Protein AF-A0A536X395-F1 (afdb_monomer)

Secondary structure (DSSP, 8-state):
--HHHHHHHHHHHHHHHHHHHHHHHHHHHTTTSTTPPPP----------

Sequence (49 aa):
MSSSALLSLGTRAMFANYAALQTTGNNIANVNTAGYSRQSVELETAGGQ

Radius of gyration: 15.32 Å; Cα contacts (8 Å, |Δi|>4): 13; chains: 1; bounding box: 41×8×38 Å

pLDDT: mean 92.96, std 9.05, range [56.31, 98.56]

Mean predicted aligned error: 4.25 Å

Structure (mmCIF, N/CA/C/O backbone):
data_AF-A0A536X395-F1
#
_entry.id   AF-A0A536X395-F1
#
loop_
_atom_site.group_PDB
_atom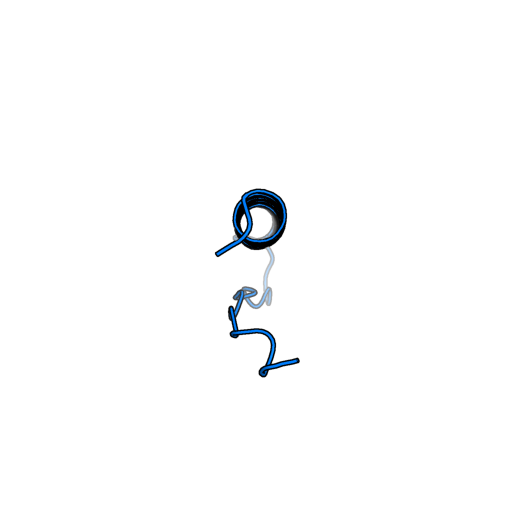_site.id
_atom_site.type_symbol
_atom_site.label_atom_id
_atom_site.label_alt_id
_atom_site.label_comp_id
_atom_site.label_asym_id
_atom_site.label_entity_id
_atom_site.label_seq_id
_atom_site.pdbx_PDB_ins_code
_atom_site.Cartn_x
_atom_site.Cartn_y
_atom_site.Cartn_z
_atom_site.occupancy
_atom_site.B_iso_or_equiv
_atom_site.auth_seq_id
_atom_site.auth_comp_id
_atom_site.auth_asym_id
_atom_site.auth_atom_id
_atom_site.pdbx_PDB_model_num
ATOM 1 N N . MET A 1 1 ? 19.945 -4.739 -20.803 1.00 61.62 1 MET A N 1
ATOM 2 C CA . MET A 1 1 ? 19.204 -3.821 -19.912 1.00 61.62 1 MET A CA 1
ATOM 3 C C . MET A 1 1 ? 20.208 -2.932 -19.202 1.00 61.62 1 MET A C 1
ATOM 5 O O . MET A 1 1 ? 21.113 -3.467 -18.580 1.00 61.62 1 MET A O 1
ATOM 9 N N . SER A 1 2 ? 20.119 -1.610 -19.361 1.00 81.50 2 SER A N 1
ATOM 10 C CA . SER A 1 2 ? 21.039 -0.681 -18.689 1.00 81.50 2 SER A CA 1
ATOM 11 C C . SER A 1 2 ? 20.828 -0.731 -17.170 1.00 81.50 2 SER A C 1
ATOM 13 O O . SER A 1 2 ? 19.688 -0.836 -16.716 1.00 81.50 2 SER A O 1
ATOM 15 N N . SER A 1 3 ? 21.900 -0.636 -16.383 1.00 84.31 3 SER A N 1
ATOM 16 C CA . SER A 1 3 ? 21.848 -0.573 -14.913 1.00 84.31 3 SER A CA 1
ATOM 17 C C . SER A 1 3 ? 20.926 0.546 -14.407 1.00 84.31 3 SER A C 1
ATOM 19 O O . SER A 1 3 ? 20.216 0.366 -13.419 1.00 84.31 3 SER A O 1
ATOM 21 N N . SER A 1 4 ? 20.838 1.661 -15.137 1.00 89.00 4 SER A N 1
ATOM 22 C CA . SER A 1 4 ? 19.910 2.763 -14.849 1.00 89.00 4 SER A CA 1
ATOM 23 C C . SER A 1 4 ? 18.434 2.361 -14.973 1.00 89.00 4 SER A C 1
ATOM 25 O O . SER A 1 4 ? 17.602 2.834 -14.202 1.00 89.00 4 SER A O 1
ATOM 27 N N . ALA A 1 5 ? 18.098 1.465 -15.910 1.00 88.62 5 ALA A N 1
ATOM 28 C CA . ALA A 1 5 ? 16.728 0.982 -16.093 1.00 88.62 5 ALA A CA 1
ATOM 29 C C . ALA A 1 5 ? 16.294 0.066 -14.937 1.00 88.62 5 ALA A C 1
ATOM 31 O O . ALA A 1 5 ? 15.163 0.162 -14.466 1.00 88.62 5 ALA A O 1
ATOM 32 N N . LEU A 1 6 ? 17.207 -0.774 -14.438 1.00 91.25 6 LEU A N 1
ATOM 33 C CA . LEU A 1 6 ? 16.963 -1.618 -13.264 1.00 91.25 6 LEU A CA 1
ATOM 34 C C . LEU A 1 6 ? 16.807 -0.786 -11.988 1.00 91.25 6 LEU A C 1
ATOM 36 O O . LEU A 1 6 ? 15.895 -1.042 -11.205 1.00 91.25 6 LEU A O 1
ATOM 40 N N . LEU A 1 7 ? 17.647 0.236 -11.799 1.00 94.25 7 LEU A N 1
ATOM 41 C CA . LEU A 1 7 ? 17.518 1.148 -10.663 1.00 94.25 7 LEU A CA 1
ATOM 42 C C . LEU A 1 7 ? 16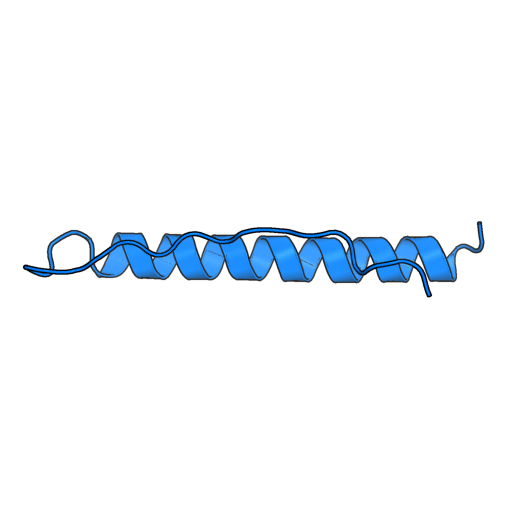.171 1.882 -10.689 1.00 94.25 7 LEU A C 1
ATOM 44 O O . LEU A 1 7 ? 15.467 1.897 -9.684 1.00 94.25 7 LEU A O 1
ATOM 48 N N . SER A 1 8 ? 15.777 2.422 -11.847 1.00 9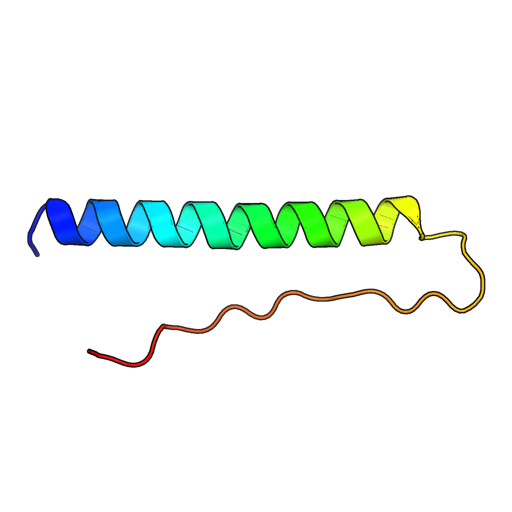2.06 8 SER A N 1
ATOM 49 C CA . SER A 1 8 ? 14.481 3.093 -12.011 1.00 92.06 8 SER A CA 1
ATOM 50 C C . SER A 1 8 ? 13.302 2.163 -11.700 1.00 92.06 8 SER A C 1
ATOM 52 O O . SER A 1 8 ? 12.362 2.567 -11.012 1.00 92.06 8 SER A O 1
ATOM 54 N N . LEU A 1 9 ? 13.370 0.901 -12.139 1.00 92.06 9 LEU A N 1
ATOM 55 C CA . LEU A 1 9 ? 12.371 -0.114 -11.804 1.00 92.06 9 LEU A CA 1
ATOM 56 C C . LEU A 1 9 ? 12.315 -0.381 -10.293 1.00 92.06 9 LEU A C 1
ATOM 58 O O . LEU A 1 9 ? 11.228 -0.384 -9.719 1.00 92.06 9 LEU A O 1
ATOM 62 N N . GLY A 1 10 ? 13.469 -0.553 -9.643 1.00 93.88 10 GLY A N 1
ATOM 63 C CA . GLY A 1 10 ? 13.551 -0.760 -8.195 1.00 93.88 10 GLY A CA 1
ATOM 64 C C . GLY A 1 10 ? 12.970 0.413 -7.402 1.00 93.88 10 GLY A C 1
ATOM 65 O O . GLY A 1 10 ? 12.197 0.210 -6.468 1.00 93.88 10 GLY A O 1
ATOM 66 N N . THR A 1 11 ? 13.259 1.647 -7.818 1.00 95.19 11 THR A N 1
ATOM 67 C CA . THR A 1 11 ? 12.680 2.855 -7.216 1.00 95.19 11 THR A CA 1
ATOM 68 C C . THR A 1 11 ? 11.156 2.890 -7.363 1.00 95.19 11 THR A C 1
ATOM 70 O O . THR A 1 11 ? 10.456 3.152 -6.386 1.00 95.19 11 THR A O 1
ATOM 73 N N . ARG A 1 12 ? 10.615 2.571 -8.548 1.00 94.75 12 ARG A N 1
ATOM 74 C CA . ARG A 1 12 ? 9.157 2.487 -8.766 1.00 94.75 12 ARG A CA 1
ATOM 75 C C . ARG A 1 12 ? 8.512 1.409 -7.894 1.00 94.75 12 ARG A C 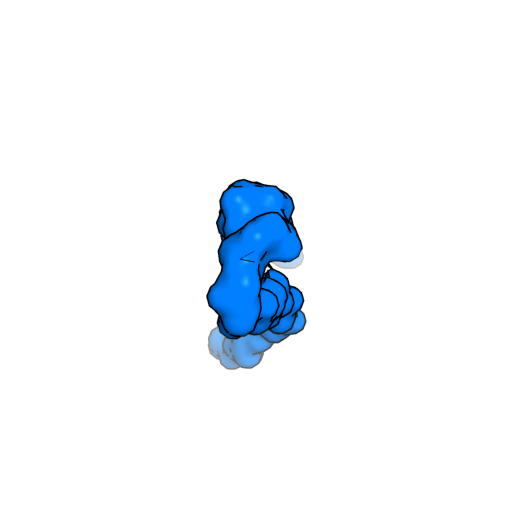1
ATOM 77 O O . ARG A 1 12 ? 7.483 1.664 -7.275 1.00 94.75 12 ARG A O 1
ATOM 84 N N . ALA A 1 13 ? 9.140 0.238 -7.795 1.00 95.31 13 ALA A N 1
ATOM 85 C CA . ALA A 1 13 ? 8.671 -0.844 -6.936 1.00 95.31 13 ALA A CA 1
ATOM 86 C C . ALA A 1 13 ? 8.666 -0.437 -5.453 1.00 95.31 13 ALA A C 1
ATOM 88 O O . ALA A 1 13 ? 7.727 -0.761 -4.726 1.00 95.31 13 ALA A O 1
ATOM 89 N N . MET A 1 14 ? 9.677 0.309 -5.000 1.00 96.88 14 MET A N 1
ATOM 90 C CA . MET A 1 14 ? 9.736 0.810 -3.626 1.00 96.88 14 MET A CA 1
ATOM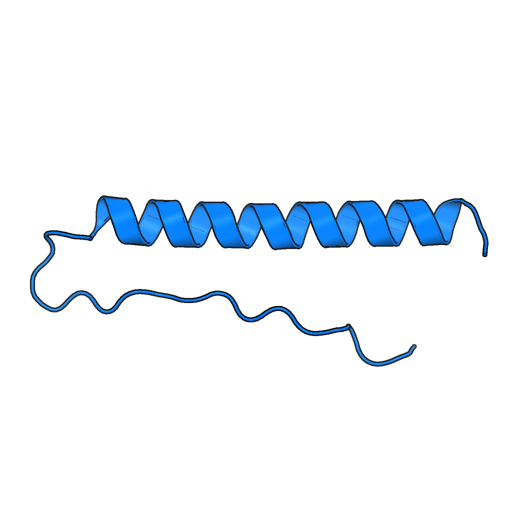 91 C C . MET A 1 14 ? 8.576 1.768 -3.330 1.00 96.88 14 MET A C 1
ATOM 93 O O . MET A 1 14 ? 7.880 1.589 -2.330 1.00 96.88 14 MET A O 1
ATOM 97 N N . PHE A 1 15 ? 8.297 2.714 -4.229 1.00 96.94 15 PHE A N 1
ATOM 98 C CA . PHE A 1 15 ? 7.161 3.625 -4.072 1.00 96.94 15 PHE A CA 1
ATOM 99 C C . PHE A 1 15 ? 5.806 2.908 -4.103 1.00 96.94 15 PHE A C 1
ATOM 101 O O . PHE A 1 15 ? 4.936 3.230 -3.295 1.00 96.94 15 PHE A O 1
ATOM 108 N N . ALA A 1 16 ? 5.637 1.906 -4.969 1.00 97.19 16 ALA A N 1
ATOM 109 C CA . ALA A 1 16 ? 4.428 1.083 -5.009 1.00 97.19 16 ALA A CA 1
ATOM 110 C C . ALA A 1 16 ? 4.172 0.370 -3.667 1.00 97.19 16 ALA A C 1
ATOM 112 O O . ALA A 1 16 ? 3.066 0.417 -3.129 1.00 97.19 16 ALA A O 1
ATOM 113 N N . ASN A 1 17 ? 5.213 -0.225 -3.077 1.00 97.62 17 ASN A N 1
ATOM 114 C CA . ASN A 1 17 ? 5.110 -0.862 -1.762 1.00 97.62 17 ASN A CA 1
ATOM 115 C C . ASN A 1 17 ? 4.859 0.155 -0.643 1.00 97.62 17 ASN A C 1
ATOM 117 O O . ASN A 1 17 ? 4.071 -0.108 0.264 1.00 97.62 17 ASN A O 1
ATOM 121 N N . TYR A 1 18 ? 5.485 1.331 -0.712 1.00 98.06 18 TYR A N 1
ATOM 122 C CA . TYR A 1 18 ? 5.228 2.399 0.249 1.00 98.06 18 TYR A CA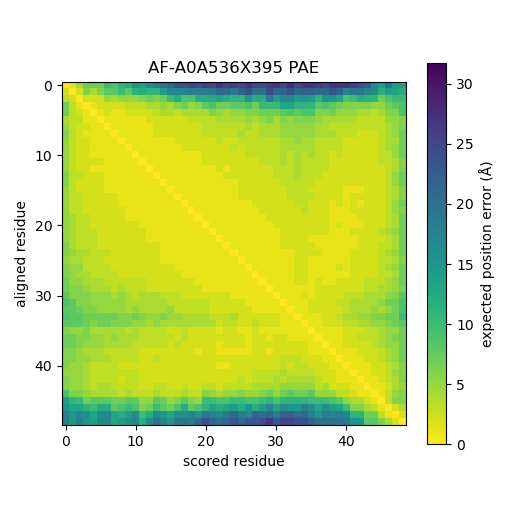 1
ATOM 123 C C . TYR A 1 18 ? 3.754 2.829 0.233 1.00 98.06 18 TYR A C 1
ATOM 125 O O . TYR A 1 18 ? 3.142 2.940 1.295 1.00 98.06 18 TYR A O 1
ATOM 133 N N . ALA A 1 19 ? 3.152 2.981 -0.950 1.00 97.88 19 ALA A N 1
ATOM 134 C CA . ALA A 1 19 ? 1.726 3.273 -1.082 1.00 97.88 19 ALA A CA 1
ATOM 135 C C . ALA A 1 19 ? 0.851 2.167 -0.460 1.00 97.88 19 ALA A C 1
ATOM 137 O O . ALA A 1 19 ? -0.055 2.469 0.316 1.00 97.88 19 ALA A O 1
ATOM 138 N N . ALA A 1 20 ? 1.169 0.891 -0.708 1.00 98.25 20 ALA A N 1
ATOM 139 C CA . ALA A 1 20 ? 0.455 -0.238 -0.104 1.00 98.25 20 ALA A CA 1
ATOM 140 C C . ALA A 1 20 ? 0.518 -0.234 1.437 1.00 98.25 20 ALA A C 1
ATOM 142 O O . ALA A 1 20 ? -0.494 -0.475 2.108 1.00 98.25 20 ALA A O 1
ATOM 143 N N . LEU A 1 21 ? 1.678 0.096 2.016 1.00 98.38 21 LEU A N 1
ATOM 144 C CA . LEU A 1 21 ? 1.837 0.233 3.467 1.00 98.38 21 LEU A CA 1
ATOM 145 C C . LEU A 1 21 ? 1.018 1.400 4.025 1.00 98.38 21 LEU A C 1
ATOM 147 O O . LEU A 1 21 ? 0.374 1.249 5.063 1.00 98.38 21 LEU A O 1
ATOM 151 N N . GLN A 1 22 ? 0.992 2.541 3.332 1.00 98.56 22 GLN A N 1
ATOM 152 C CA . GLN A 1 22 ? 0.176 3.689 3.734 1.00 98.56 22 GLN A CA 1
ATOM 153 C C . GLN A 1 22 ? -1.318 3.348 3.722 1.00 98.56 22 GLN A C 1
ATOM 155 O O . GLN A 1 22 ? -2.018 3.628 4.695 1.00 98.56 22 GLN A O 1
ATOM 160 N N . THR A 1 23 ? -1.814 2.693 2.671 1.00 98.31 23 THR A N 1
ATOM 161 C CA . THR A 1 23 ? -3.210 2.233 2.608 1.00 98.31 23 THR A CA 1
ATOM 162 C C . THR A 1 23 ? -3.529 1.245 3.729 1.00 98.31 23 THR A C 1
ATOM 164 O O . THR A 1 23 ? -4.565 1.358 4.383 1.00 9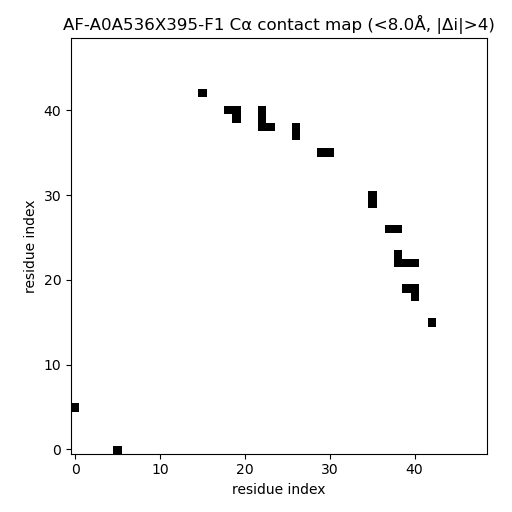8.31 23 THR A O 1
ATOM 167 N N . THR A 1 24 ? -2.611 0.323 4.018 1.00 98.25 24 THR A N 1
ATOM 168 C CA . THR A 1 24 ? -2.751 -0.615 5.141 1.00 98.25 24 THR A CA 1
ATOM 169 C C . THR A 1 24 ? -2.844 0.122 6.478 1.00 98.25 24 THR A C 1
ATOM 171 O O . THR A 1 24 ? -3.747 -0.157 7.266 1.00 98.25 24 THR A O 1
ATOM 174 N N . GLY A 1 25 ? -1.969 1.102 6.722 1.00 98.38 25 GLY A N 1
ATOM 175 C CA . GLY A 1 25 ? -1.997 1.919 7.936 1.00 98.38 25 GLY A CA 1
ATOM 176 C C . GLY A 1 25 ? -3.301 2.705 8.090 1.00 98.38 25 GLY A C 1
ATOM 177 O O . GLY A 1 25 ? -3.902 2.687 9.163 1.00 98.38 25 GLY A O 1
ATOM 178 N N . ASN A 1 26 ? -3.788 3.316 7.007 1.00 98.50 26 ASN A N 1
ATOM 179 C CA . ASN A 1 26 ? -5.075 4.017 6.998 1.00 98.50 26 ASN A CA 1
ATOM 180 C C . ASN A 1 26 ? -6.248 3.078 7.318 1.00 98.50 26 ASN A C 1
ATOM 182 O O . ASN A 1 26 ? -7.103 3.430 8.132 1.00 98.50 26 ASN A O 1
ATOM 186 N N . ASN A 1 27 ? -6.262 1.873 6.739 1.00 98.44 27 ASN A N 1
ATOM 187 C CA . ASN A 1 27 ? -7.287 0.870 7.025 1.00 98.44 27 ASN A CA 1
ATOM 188 C C . ASN A 1 27 ? -7.275 0.438 8.499 1.00 98.44 27 ASN A C 1
ATOM 190 O O . ASN A 1 27 ? -8.337 0.307 9.104 1.00 98.44 27 ASN A O 1
ATOM 194 N N . ILE A 1 28 ? -6.088 0.226 9.082 1.00 98.25 28 ILE A N 1
ATOM 195 C CA . ILE A 1 28 ? -5.940 -0.146 10.498 1.00 98.25 28 ILE A CA 1
ATOM 196 C C . ILE A 1 28 ? -6.430 0.990 11.398 1.00 98.25 28 ILE A C 1
ATOM 198 O O . ILE A 1 28 ? -7.221 0.749 12.308 1.00 98.25 28 ILE A O 1
ATOM 202 N N . ALA A 1 29 ? -6.006 2.226 11.126 1.00 98.38 29 ALA A N 1
ATOM 203 C CA . ALA A 1 29 ? -6.382 3.393 11.921 1.00 98.38 29 ALA A CA 1
ATOM 204 C C . ALA A 1 29 ? -7.903 3.632 11.952 1.00 98.38 29 ALA A C 1
ATOM 206 O O . ALA A 1 29 ? -8.422 4.131 12.946 1.00 98.38 29 ALA A O 1
ATOM 207 N N . ASN A 1 30 ? -8.620 3.243 10.892 1.00 98.00 30 ASN A N 1
ATOM 208 C CA . ASN A 1 30 ? -10.060 3.468 10.746 1.00 98.00 30 ASN A CA 1
ATOM 209 C C . ASN A 1 30 ? -10.914 2.201 10.912 1.00 98.00 30 ASN A C 1
ATOM 211 O O . ASN A 1 30 ? -12.112 2.234 10.636 1.00 98.00 30 ASN A O 1
ATOM 215 N N . VAL A 1 31 ? -10.346 1.084 11.381 1.00 97.75 31 VAL A N 1
ATOM 216 C CA . VAL A 1 31 ? -11.055 -0.211 11.422 1.00 97.75 31 VAL A CA 1
ATOM 217 C C . VAL A 1 31 ? -12.328 -0.194 12.281 1.00 97.75 31 VAL A C 1
ATOM 219 O O . VAL A 1 31 ? -13.276 -0.914 11.982 1.00 97.75 31 VAL A O 1
ATOM 222 N N . ASN A 1 32 ? -12.367 0.650 13.317 1.00 97.31 32 ASN A N 1
ATOM 223 C CA . ASN A 1 32 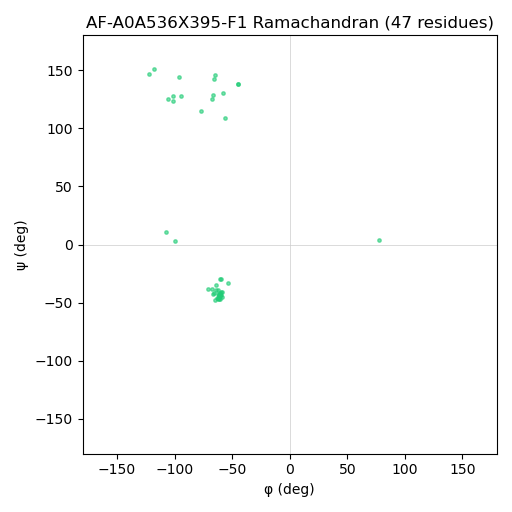? -13.510 0.797 14.224 1.00 97.31 32 ASN A CA 1
ATOM 224 C C . ASN A 1 32 ? -14.397 2.008 13.888 1.00 97.31 32 ASN A C 1
ATOM 226 O O . ASN A 1 32 ? -15.354 2.291 14.611 1.00 97.31 32 ASN A O 1
ATOM 230 N N . THR A 1 33 ? -14.093 2.738 12.814 1.00 97.94 33 THR A N 1
ATOM 231 C CA . THR A 1 33 ? -14.906 3.869 12.366 1.00 97.94 33 THR A CA 1
ATOM 232 C C . THR A 1 33 ? -16.149 3.331 11.659 1.00 97.94 33 THR A C 1
ATOM 234 O O . THR A 1 33 ? -16.060 2.688 10.612 1.00 97.94 33 THR A O 1
ATOM 237 N N . ALA A 1 34 ? -17.330 3.577 12.231 1.00 97.12 34 ALA A N 1
ATOM 238 C CA . ALA A 1 34 ? -18.591 3.115 11.659 1.00 97.12 34 ALA A CA 1
ATOM 239 C C . ALA A 1 34 ? -18.790 3.658 10.232 1.00 97.12 34 ALA A C 1
ATOM 241 O O . ALA A 1 34 ? -18.640 4.852 9.982 1.00 97.12 34 ALA A O 1
ATOM 242 N N . GLY A 1 35 ? -19.128 2.769 9.296 1.00 96.50 35 GLY A N 1
ATOM 243 C CA . GLY A 1 35 ? -19.310 3.116 7.883 1.00 96.50 35 GLY A CA 1
ATOM 244 C C . GLY A 1 35 ? -18.013 3.296 7.085 1.00 96.50 35 GLY A C 1
ATOM 245 O O . GLY A 1 35 ? -18.085 3.628 5.904 1.00 96.50 35 GLY A O 1
ATOM 246 N N . TYR A 1 36 ? -16.837 3.060 7.678 1.00 97.44 36 TYR A N 1
ATOM 247 C CA . TYR A 1 36 ? -15.577 3.102 6.938 1.00 97.44 36 TYR A CA 1
ATOM 248 C C . TYR A 1 36 ? -15.486 1.962 5.914 1.00 97.44 36 TYR A C 1
ATOM 250 O O . TYR A 1 36 ? -15.586 0.782 6.257 1.00 97.44 36 TYR A O 1
ATOM 258 N N . SER A 1 37 ? -15.250 2.326 4.651 1.00 97.75 37 SER A N 1
ATOM 259 C CA . SER A 1 37 ? -14.922 1.384 3.582 1.00 97.75 37 SER A CA 1
ATOM 260 C C . SER A 1 37 ? -13.412 1.289 3.431 1.00 97.75 37 SER A C 1
ATOM 262 O O . SER A 1 37 ? -12.734 2.301 3.249 1.00 97.75 37 SER A O 1
ATOM 264 N N . ARG A 1 38 ? -12.888 0.063 3.462 1.00 97.12 38 ARG A N 1
ATOM 265 C CA . ARG A 1 38 ? -11.454 -0.180 3.286 1.00 97.12 38 ARG A CA 1
ATOM 266 C C . ARG A 1 38 ? -11.007 0.225 1.888 1.00 97.12 38 ARG A C 1
ATOM 268 O O . ARG A 1 38 ? -11.737 0.056 0.913 1.00 97.12 38 ARG A O 1
ATOM 275 N N . GLN A 1 39 ? -9.780 0.712 1.815 1.00 97.94 39 GLN A N 1
ATOM 276 C CA . GLN A 1 39 ? -9.099 1.028 0.570 1.00 97.94 39 GLN A CA 1
ATOM 277 C C . GLN A 1 39 ? -8.195 -0.140 0.155 1.00 97.94 39 GLN A C 1
ATOM 279 O O . GLN A 1 39 ? -7.586 -0.795 1.006 1.00 97.94 39 GLN A O 1
ATOM 284 N N . SER A 1 40 ? -8.088 -0.383 -1.149 1.00 97.31 40 SER A N 1
ATOM 285 C CA . SER A 1 40 ? -7.176 -1.360 -1.753 1.00 97.31 40 SER A CA 1
ATOM 286 C C . SER A 1 40 ? -6.255 -0.668 -2.751 1.00 97.31 40 SER A C 1
ATOM 288 O O . SER A 1 40 ? -6.651 0.299 -3.400 1.00 97.31 40 SER A O 1
ATOM 290 N N . VAL A 1 41 ? -5.025 -1.164 -2.867 1.00 96.88 41 VAL A N 1
ATOM 291 C CA . VAL A 1 41 ? -4.068 -0.704 -3.877 1.00 96.88 41 VAL A CA 1
ATOM 292 C C . VAL A 1 41 ? -4.046 -1.721 -5.004 1.00 96.88 41 VAL A C 1
ATOM 294 O O . VAL A 1 41 ? -3.774 -2.892 -4.755 1.00 96.88 41 VAL A O 1
ATOM 297 N N . GLU A 1 42 ? -4.308 -1.254 -6.219 1.00 96.81 42 GLU A N 1
ATOM 298 C CA . GLU A 1 42 ? -4.130 -2.020 -7.449 1.00 96.81 42 GLU A CA 1
ATOM 299 C C . GLU A 1 42 ? -2.826 -1.564 -8.107 1.00 96.81 42 GLU A C 1
ATOM 301 O O . GLU A 1 42 ? -2.595 -0.362 -8.272 1.00 96.81 42 GLU A O 1
ATOM 306 N N . LEU A 1 43 ? -1.945 -2.511 -8.426 1.00 95.25 43 LEU A N 1
ATOM 307 C CA . LEU A 1 43 ? -0.676 -2.219 -9.082 1.00 95.25 43 LEU A CA 1
ATOM 308 C C . LEU A 1 43 ? -0.757 -2.636 -10.540 1.00 95.25 43 LEU A C 1
ATOM 310 O O . LEU A 1 43 ? -0.985 -3.800 -10.850 1.00 95.25 43 LEU A O 1
ATOM 314 N N . GLU A 1 44 ? -0.464 -1.696 -11.425 1.00 93.44 44 GLU A N 1
ATOM 315 C CA . GLU A 1 44 ? -0.441 -1.942 -12.858 1.00 93.44 44 GLU A CA 1
ATOM 316 C C . GLU A 1 44 ? 0.953 -1.703 -13.425 1.00 93.44 44 GLU A C 1
ATOM 318 O O . GLU A 1 44 ? 1.742 -0.882 -12.939 1.00 93.44 44 GLU A O 1
ATOM 323 N N . THR A 1 45 ? 1.272 -2.426 -14.494 1.00 89.69 45 THR A N 1
ATOM 324 C CA . THR A 1 45 ? 2.455 -2.113 -15.286 1.00 89.69 45 THR A CA 1
ATOM 325 C C . THR A 1 45 ? 2.241 -0.764 -15.954 1.00 89.69 45 THR A C 1
ATOM 327 O O . THR A 1 45 ? 1.240 -0.580 -16.643 1.00 89.69 45 THR A O 1
ATOM 330 N N . ALA A 1 46 ? 3.198 0.156 -15.818 1.00 79.38 46 ALA A N 1
ATOM 331 C CA . ALA A 1 46 ? 3.241 1.330 -16.679 1.00 79.38 46 ALA A CA 1
ATOM 332 C C . ALA A 1 46 ? 3.291 0.823 -18.127 1.00 79.38 46 ALA A C 1
ATOM 334 O O . ALA A 1 46 ? 4.286 0.198 -18.504 1.00 79.38 46 ALA A O 1
ATOM 335 N N . GLY A 1 47 ? 2.200 0.995 -18.882 1.00 79.50 47 GLY A N 1
ATOM 336 C CA . GLY A 1 47 ? 2.117 0.586 -20.284 1.00 79.50 47 GLY A CA 1
ATOM 337 C C . GLY A 1 47 ? 3.384 1.012 -21.024 1.00 79.50 47 GLY A C 1
ATOM 338 O O . GLY A 1 47 ? 3.934 2.072 -20.724 1.00 79.50 47 GLY A O 1
ATOM 339 N N . GLY A 1 48 ? 3.899 0.132 -21.889 1.00 73.56 48 GLY A N 1
ATOM 340 C CA . GLY A 1 48 ? 5.209 0.294 -22.528 1.00 73.56 48 GLY A CA 1
ATOM 341 C C . GLY A 1 48 ? 5.443 1.715 -23.053 1.00 73.56 48 GLY A C 1
ATOM 342 O O . GLY A 1 48 ? 4.528 2.329 -23.595 1.00 73.56 48 GLY A O 1
ATOM 343 N N . GLN A 1 49 ? 6.658 2.223 -22.836 1.00 56.31 49 GLN A N 1
ATOM 344 C CA . GLN A 1 49 ? 7.107 3.527 -23.339 1.00 56.31 49 GLN A CA 1
ATOM 345 C C . GLN A 1 49 ? 7.376 3.478 -24.839 1.00 56.31 49 GLN A C 1
ATOM 347 O O . GLN A 1 4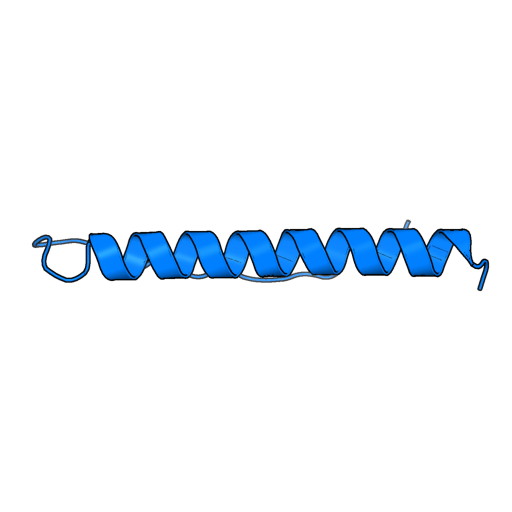9 ? 7.933 2.446 -25.283 1.00 56.31 49 GLN A O 1
#

Foldseek 3Di:
DDPVVVVVVVVVVVVLVVVQVVLVVVCVVCVVPPPDDRDDDDDDDPPDD

Solvent-accessible surface area (backbone atoms only — not comparable to full-atom values): 3200 Å² total; per-residue (Å²): 133,59,72,67,57,56,52,52,50,52,53,52,52,51,53,54,51,52,51,47,51,50,43,49,51,53,38,61,78,39,66,85,45,86,91,64,77,79,71,84,81,85,88,74,78,81,71,84,132